Protein AF-A0A8J8PPY1-F1 (afdb_monomer_lite)

Foldseek 3Di:
DDPVVVCVVPVPDPDDDDDDDDCDDPCHPDDDDDQLCDDDPPDQRQNPDPVRD

pLDDT: mean 92.87, std 5.48, range [68.0, 98.38]

Structure (mmCIF, N/CA/C/O backbone):
data_AF-A0A8J8PPY1-F1
#
_entry.id   AF-A0A8J8PPY1-F1
#
loop_
_atom_site.group_PDB
_atom_site.id
_atom_site.type_symbol
_atom_site.label_atom_id
_atom_site.label_alt_id
_atom_site.label_comp_id
_atom_site.label_asym_id
_atom_site.label_entity_id
_atom_site.label_seq_id
_atom_site.pdbx_PDB_ins_code
_atom_site.Cartn_x
_atom_site.Cartn_y
_atom_site.Cartn_z
_atom_site.occupancy
_atom_site.B_iso_or_equiv
_atom_site.auth_seq_id
_atom_site.auth_comp_id
_atom_site.auth_asym_id
_atom_site.auth_atom_id
_atom_site.pdbx_PDB_model_num
ATOM 1 N N . MET A 1 1 ? 6.752 -4.258 12.807 1.00 68.00 1 MET A N 1
ATOM 2 C CA . MET A 1 1 ? 7.611 -3.745 11.719 1.00 68.00 1 MET A CA 1
ATOM 3 C C . MET A 1 1 ? 6.906 -2.546 11.113 1.00 68.00 1 MET A C 1
ATOM 5 O O . MET A 1 1 ? 5.698 -2.635 10.912 1.00 68.00 1 MET A O 1
ATOM 9 N N . ARG A 1 2 ? 7.599 -1.421 10.918 1.00 87.62 2 ARG A N 1
ATOM 10 C CA . ARG A 1 2 ? 6.986 -0.222 10.318 1.00 87.62 2 ARG A CA 1
ATOM 11 C C . ARG A 1 2 ? 6.747 -0.452 8.820 1.00 87.62 2 ARG A C 1
ATOM 13 O O . ARG A 1 2 ? 7.449 -1.263 8.216 1.00 87.62 2 ARG A O 1
ATOM 20 N N . LEU A 1 3 ? 5.758 0.219 8.230 1.00 88.50 3 LEU A N 1
ATOM 21 C CA . LEU A 1 3 ? 5.386 0.026 6.818 1.00 88.50 3 LEU A CA 1
ATOM 22 C C . LEU A 1 3 ? 6.555 0.355 5.879 1.00 88.50 3 LEU A C 1
ATOM 24 O O . LEU A 1 3 ? 6.772 -0.341 4.892 1.00 88.50 3 LEU A O 1
ATOM 28 N N . GLU A 1 4 ? 7.359 1.348 6.247 1.00 86.81 4 GLU A N 1
ATOM 29 C CA . GLU A 1 4 ? 8.558 1.779 5.530 1.00 86.81 4 GLU A CA 1
ATOM 30 C C . GLU A 1 4 ? 9.639 0.691 5.527 1.00 86.81 4 GLU A C 1
ATOM 32 O O . GLU A 1 4 ? 10.266 0.435 4.503 1.00 86.81 4 GLU A O 1
ATOM 37 N N . GLU A 1 5 ? 9.826 0.010 6.659 1.00 91.44 5 GLU A N 1
ATOM 38 C CA . GLU A 1 5 ? 10.790 -1.087 6.807 1.00 91.44 5 GLU A CA 1
ATOM 39 C C . GLU A 1 5 ? 10.338 -2.344 6.052 1.00 91.44 5 GLU A C 1
ATOM 41 O O . GLU A 1 5 ? 11.147 -3.049 5.454 1.00 91.44 5 GLU A O 1
ATOM 46 N N . LEU A 1 6 ? 9.028 -2.612 6.025 1.00 92.62 6 LEU A N 1
ATOM 47 C CA . LEU A 1 6 ? 8.473 -3.675 5.191 1.00 92.62 6 LEU A CA 1
ATOM 48 C C 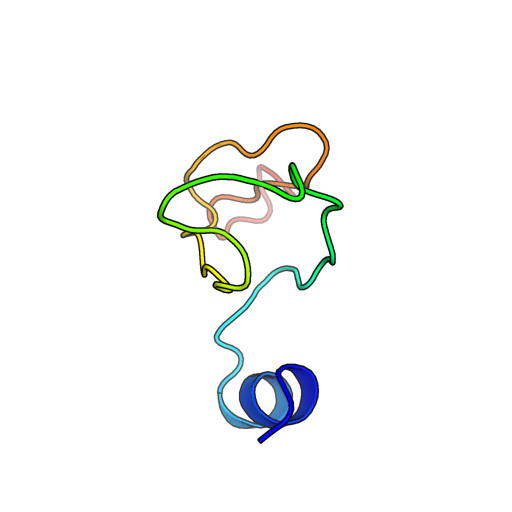. LEU A 1 6 ? 8.719 -3.374 3.711 1.00 92.62 6 LEU A C 1
ATOM 50 O O . LEU A 1 6 ? 9.177 -4.240 2.962 1.00 92.62 6 LEU A O 1
ATOM 54 N N . ASN A 1 7 ? 8.405 -2.147 3.288 1.00 94.38 7 ASN A N 1
ATOM 55 C CA . ASN A 1 7 ? 8.467 -1.784 1.883 1.00 94.38 7 ASN A CA 1
ATOM 56 C C . ASN A 1 7 ? 9.906 -1.701 1.369 1.00 94.38 7 ASN A C 1
ATOM 58 O O . ASN A 1 7 ? 10.140 -2.089 0.233 1.00 94.38 7 ASN A O 1
ATOM 62 N N . SER A 1 8 ? 10.877 -1.294 2.193 1.00 93.81 8 SER A N 1
ATOM 63 C CA . SER A 1 8 ? 12.290 -1.303 1.790 1.00 93.81 8 SER A CA 1
ATOM 64 C C . SER A 1 8 ? 12.822 -2.713 1.515 1.00 93.81 8 SER A C 1
ATOM 66 O O . SER A 1 8 ? 13.714 -2.884 0.687 1.00 93.81 8 SER A O 1
ATOM 68 N N . ARG A 1 9 ? 12.263 -3.734 2.176 1.00 96.44 9 ARG A N 1
ATOM 69 C CA . ARG A 1 9 ? 12.654 -5.133 1.976 1.00 96.44 9 ARG A CA 1
ATOM 70 C C . ARG A 1 9 ? 11.937 -5.795 0.803 1.00 96.44 9 ARG A C 1
ATOM 72 O O . ARG A 1 9 ? 12.548 -6.596 0.101 1.00 96.44 9 ARG A O 1
ATOM 79 N N . TYR A 1 10 ? 10.647 -5.514 0.628 1.00 96.00 10 TYR A N 1
ATOM 80 C CA . TYR A 1 10 ? 9.793 -6.274 -0.292 1.00 96.00 10 TYR A CA 1
ATOM 81 C C . TYR A 1 10 ? 9.265 -5.478 -1.489 1.00 96.00 10 TYR A C 1
ATOM 83 O O . TYR A 1 10 ? 8.750 -6.094 -2.416 1.00 96.00 10 TYR A O 1
ATOM 91 N N . ASN A 1 11 ? 9.370 -4.145 -1.487 1.00 95.31 11 ASN A N 1
ATOM 92 C CA . ASN A 1 11 ? 8.832 -3.255 -2.526 1.00 95.31 11 ASN A CA 1
ATOM 93 C C . ASN A 1 11 ? 7.367 -3.566 -2.894 1.00 95.31 11 ASN A C 1
ATOM 95 O O . ASN A 1 11 ? 6.989 -3.592 -4.063 1.00 95.31 11 ASN A O 1
ATOM 99 N N . ALA A 1 12 ? 6.539 -3.843 -1.885 1.00 95.44 12 ALA A N 1
ATOM 100 C CA . ALA A 1 12 ? 5.152 -4.266 -2.055 1.00 95.44 12 ALA A CA 1
ATOM 101 C C . ALA A 1 12 ? 4.180 -3.109 -2.368 1.00 95.44 12 ALA A C 1
ATOM 103 O O . ALA A 1 12 ? 3.082 -3.353 -2.868 1.00 95.44 12 ALA A O 1
ATOM 104 N N . PHE A 1 13 ? 4.554 -1.860 -2.073 1.00 95.50 13 PHE A N 1
ATOM 105 C CA . PHE A 1 13 ? 3.691 -0.684 -2.197 1.00 95.50 13 PHE A CA 1
ATOM 106 C C . PHE A 1 13 ? 4.291 0.367 -3.135 1.00 95.50 13 PHE A C 1
ATOM 108 O O . PHE A 1 13 ? 5.425 0.806 -2.942 1.00 95.50 13 PHE A O 1
ATOM 115 N N . ILE A 1 14 ? 3.483 0.826 -4.098 1.00 95.81 14 ILE A N 1
ATOM 116 C CA . ILE A 1 14 ? 3.812 1.929 -5.022 1.00 95.81 14 ILE A CA 1
ATOM 117 C C . ILE A 1 14 ? 3.632 3.294 -4.341 1.00 95.81 14 ILE A C 1
ATOM 119 O O . ILE A 1 14 ? 4.324 4.260 -4.653 1.00 95.81 14 ILE A O 1
ATOM 123 N N . THR A 1 15 ? 2.681 3.413 -3.415 1.00 94.88 15 THR A N 1
ATOM 124 C CA . THR A 1 15 ? 2.410 4.647 -2.670 1.00 94.88 15 THR A CA 1
ATOM 125 C C . THR A 1 15 ? 2.005 4.297 -1.244 1.00 94.88 15 THR A C 1
ATOM 127 O O . THR A 1 15 ? 1.156 3.435 -1.030 1.00 94.88 15 THR A O 1
ATOM 130 N N . VAL A 1 16 ? 2.620 4.970 -0.271 1.00 93.19 16 VAL A N 1
ATOM 131 C CA . VAL A 1 16 ? 2.267 4.885 1.151 1.00 93.19 16 VAL A CA 1
ATOM 132 C C . VAL A 1 16 ? 1.776 6.264 1.573 1.00 93.19 16 VAL A C 1
ATOM 134 O O . VAL A 1 16 ? 2.490 7.252 1.413 1.00 93.19 16 VAL A O 1
ATOM 137 N N . LYS A 1 17 ? 0.536 6.348 2.057 1.00 91.12 17 LYS A N 1
ATOM 138 C CA . LYS A 1 17 ? -0.100 7.608 2.453 1.00 91.12 17 LYS A CA 1
ATOM 139 C C . LYS A 1 17 ? -1.037 7.372 3.627 1.00 91.12 17 LYS A C 1
ATOM 141 O O . LYS A 1 17 ? -1.821 6.427 3.613 1.00 91.12 17 LYS A O 1
ATOM 146 N N . GLU A 1 18 ? -0.978 8.254 4.616 1.00 90.62 18 GLU A N 1
ATOM 147 C CA . GLU A 1 18 ? -1.962 8.292 5.693 1.00 90.62 18 GLU A CA 1
ATOM 148 C C . GLU A 1 18 ? -3.195 9.076 5.228 1.00 90.62 18 GLU A C 1
ATOM 150 O O . GLU A 1 18 ? -3.090 10.202 4.734 1.00 90.62 18 GLU A O 1
ATOM 155 N N . ILE A 1 19 ? -4.372 8.472 5.373 1.00 87.50 19 ILE A N 1
ATOM 156 C CA . ILE A 1 19 ? -5.655 9.100 5.061 1.00 87.50 19 ILE A CA 1
ATOM 157 C C . ILE A 1 19 ? -6.435 9.197 6.365 1.00 87.50 19 ILE A C 1
ATOM 159 O O . ILE A 1 19 ? -6.694 8.181 7.011 1.00 87.50 19 ILE A O 1
ATOM 163 N N . LYS A 1 20 ? -6.849 10.408 6.744 1.00 85.25 20 LYS A N 1
ATOM 164 C CA . LYS A 1 20 ? -7.724 10.597 7.905 1.00 85.25 20 LYS A CA 1
ATOM 165 C C . LYS A 1 20 ? -9.118 10.063 7.579 1.00 85.25 20 LYS A C 1
ATOM 167 O O . LYS A 1 20 ? -9.887 10.698 6.861 1.00 85.25 20 LYS A O 1
ATOM 172 N N . GLY A 1 21 ? -9.406 8.865 8.078 1.00 80.75 21 GLY A N 1
ATOM 173 C CA . GLY A 1 21 ? -10.722 8.242 8.003 1.00 80.75 21 GLY A CA 1
ATOM 174 C C . GLY A 1 21 ? -11.699 8.798 9.040 1.00 80.75 21 GLY A C 1
ATOM 175 O O . GLY A 1 21 ? -11.387 9.704 9.813 1.00 80.75 21 GLY A O 1
ATOM 176 N N . ARG A 1 22 ? -12.901 8.217 9.073 1.00 85.81 22 ARG A N 1
ATOM 177 C CA . ARG A 1 22 ? -13.849 8.436 10.173 1.00 85.81 22 ARG A CA 1
ATOM 178 C C . ARG A 1 22 ? -13.318 7.736 11.425 1.00 85.81 22 ARG A C 1
ATOM 180 O O . ARG A 1 22 ? -12.803 6.626 11.326 1.00 85.81 22 ARG A O 1
ATOM 187 N N . SER A 1 23 ? -13.476 8.361 12.588 1.00 82.94 23 SER A N 1
ATOM 188 C CA . SER A 1 23 ? -13.053 7.797 13.879 1.0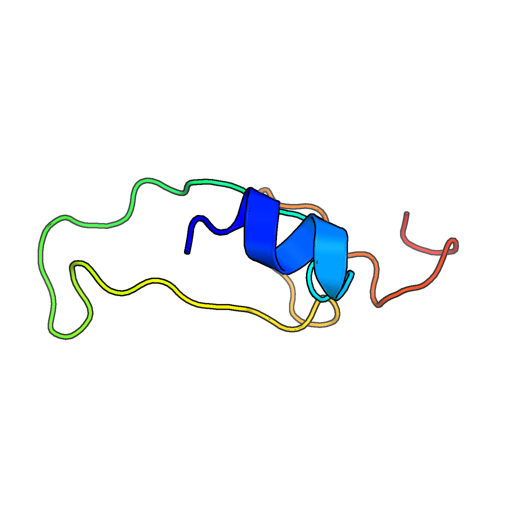0 82.94 23 SER A CA 1
ATOM 189 C C . SER A 1 23 ? -13.889 6.589 14.319 1.00 82.94 23 SER A C 1
ATOM 191 O O . SER A 1 23 ? -13.458 5.820 15.176 1.00 82.94 23 SER A O 1
ATOM 193 N N . GLU A 1 24 ? -15.062 6.386 13.716 1.00 91.12 24 GLU A N 1
ATOM 194 C CA . GLU A 1 24 ? -16.032 5.367 14.112 1.00 91.12 24 GLU A CA 1
ATOM 195 C C . GLU A 1 24 ? -16.395 4.426 12.956 1.00 91.12 24 GLU A C 1
ATOM 197 O O . GLU A 1 24 ? -16.460 4.823 11.789 1.00 91.12 24 GLU A O 1
ATOM 202 N N 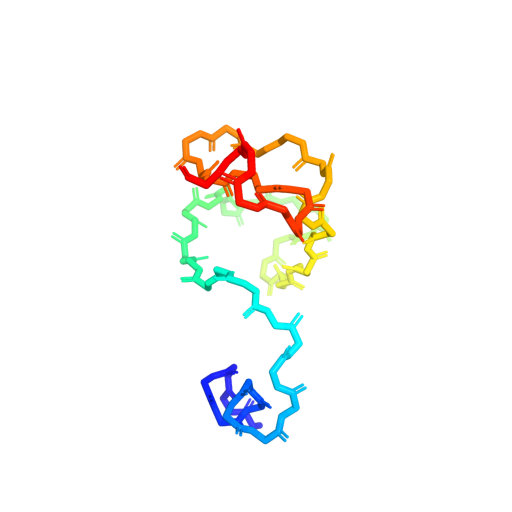. GLY A 1 25 ? -16.658 3.163 13.300 1.00 92.44 25 GLY A N 1
ATOM 203 C CA . GLY A 1 25 ? -17.071 2.108 12.374 1.00 92.44 25 GLY A CA 1
ATOM 204 C C . GLY A 1 25 ? -16.406 0.766 12.680 1.00 92.44 25 GLY A C 1
ATOM 205 O O . GLY A 1 25 ? -15.389 0.705 13.365 1.00 92.44 25 GLY A O 1
ATOM 206 N N . LYS A 1 26 ? -16.956 -0.328 12.133 1.00 95.25 26 LYS A N 1
ATOM 207 C CA . LYS A 1 26 ? -16.464 -1.704 12.375 1.00 95.25 26 LYS A CA 1
ATOM 208 C C . LYS A 1 26 ? -15.014 -1.948 11.932 1.00 95.25 26 LYS A C 1
ATOM 210 O O . LYS A 1 26 ? -14.415 -2.929 12.348 1.00 95.25 26 LYS A O 1
ATOM 215 N N . LEU A 1 27 ? -14.487 -1.085 11.064 1.00 91.75 27 LEU A N 1
ATOM 216 C CA . LEU A 1 27 ? -13.130 -1.162 10.519 1.00 91.75 27 LEU A CA 1
ATOM 217 C C . LEU A 1 27 ? -12.215 -0.041 11.049 1.00 91.75 27 LEU A C 1
ATOM 219 O O . LEU A 1 27 ? -11.127 0.153 10.514 1.00 91.75 27 LEU A O 1
ATOM 223 N N . SER A 1 28 ? -12.656 0.726 12.056 1.00 91.75 28 SER A N 1
ATOM 224 C CA . SER A 1 28 ? -11.842 1.793 12.651 1.00 91.75 28 SER A CA 1
ATOM 225 C C . SER A 1 28 ? -10.540 1.226 13.231 1.00 91.75 28 SER A C 1
ATOM 227 O O . SER A 1 28 ? -10.536 0.149 13.825 1.00 91.75 28 SER A O 1
ATOM 229 N N . GLY A 1 29 ? -9.430 1.939 13.026 1.00 88.69 29 GLY A N 1
ATOM 230 C CA . GLY A 1 29 ? -8.093 1.536 13.479 1.00 88.69 29 GLY A CA 1
ATOM 231 C C . GLY A 1 29 ? -7.385 0.483 12.615 1.00 88.69 29 GLY A C 1
ATOM 232 O O . GLY A 1 29 ? -6.245 0.136 12.916 1.00 88.69 29 GLY A O 1
ATOM 233 N N . LEU A 1 30 ? -8.017 -0.017 11.547 1.00 90.25 30 LEU A N 1
ATOM 234 C CA . LEU A 1 30 ? -7.386 -0.958 10.619 1.00 90.25 30 LEU A CA 1
ATOM 235 C C . LEU A 1 30 ? -6.672 -0.240 9.467 1.00 90.25 30 LEU A C 1
ATOM 237 O O . LEU A 1 30 ? -7.153 0.764 8.942 1.00 90.25 30 LEU A O 1
ATOM 241 N N . THR A 1 31 ? -5.554 -0.819 9.030 1.00 91.38 31 THR A N 1
ATOM 242 C CA . THR A 1 31 ? -4.782 -0.369 7.863 1.00 91.38 31 THR A CA 1
ATOM 243 C C . THR A 1 31 ? -5.019 -1.307 6.684 1.00 91.38 31 THR A C 1
ATOM 245 O O . THR A 1 31 ? -5.018 -2.527 6.847 1.00 91.38 31 THR A O 1
ATOM 248 N N . PHE A 1 32 ? -5.175 -0.744 5.485 1.00 92.62 32 PHE A N 1
ATOM 249 C CA . PHE A 1 32 ? -5.477 -1.494 4.267 1.00 92.62 32 PHE A CA 1
ATOM 250 C C . PHE A 1 32 ? -4.406 -1.279 3.200 1.00 92.62 32 PHE A C 1
ATOM 252 O O . PHE A 1 32 ? -3.931 -0.164 2.999 1.00 92.62 32 PHE A O 1
ATOM 259 N N . GLY A 1 33 ? -4.072 -2.351 2.484 1.00 94.88 33 GLY A N 1
ATOM 260 C CA . GLY A 1 33 ? -3.393 -2.275 1.195 1.00 94.88 33 GLY A CA 1
ATOM 261 C C . GLY A 1 33 ? -4.423 -2.347 0.073 1.00 94.88 33 GLY A C 1
ATOM 262 O O . GLY A 1 33 ? -5.336 -3.171 0.122 1.00 94.88 33 GLY A O 1
ATOM 263 N N . VAL A 1 34 ? -4.278 -1.499 -0.940 1.00 96.81 34 VAL A N 1
ATOM 264 C CA . VAL A 1 34 ? -5.147 -1.484 -2.121 1.00 96.81 34 VAL A CA 1
ATOM 265 C C . VAL A 1 34 ? -4.271 -1.729 -3.342 1.00 96.81 34 VAL A C 1
ATOM 267 O O . VAL A 1 34 ? -3.215 -1.114 -3.481 1.00 96.81 34 VAL A O 1
ATOM 270 N N . LYS A 1 35 ? -4.679 -2.653 -4.219 1.00 98.06 35 LYS A N 1
ATOM 271 C CA . LYS A 1 35 ? -3.958 -2.891 -5.473 1.00 98.06 35 LYS A CA 1
ATOM 272 C C . LYS A 1 35 ? -4.046 -1.631 -6.333 1.00 98.06 35 LYS A C 1
ATOM 274 O O . LYS A 1 35 ? -5.148 -1.147 -6.569 1.00 98.06 35 LYS A O 1
ATOM 279 N N . ASP A 1 36 ? -2.918 -1.175 -6.876 1.00 98.25 36 ASP A N 1
ATOM 280 C CA . ASP A 1 36 ? -2.795 0.089 -7.627 1.00 98.25 36 ASP A CA 1
ATOM 281 C C . ASP A 1 36 ? -3.490 0.101 -9.006 1.00 98.25 36 ASP A C 1
ATOM 283 O O . ASP A 1 36 ? -3.177 0.899 -9.877 1.00 98.25 36 ASP A O 1
ATOM 287 N N . VAL A 1 37 ? -4.431 -0.816 -9.227 1.00 98.12 37 VAL A N 1
ATOM 288 C CA . VAL A 1 37 ? -5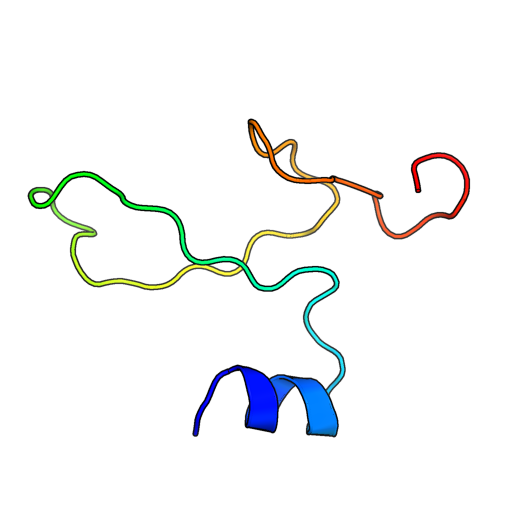.352 -0.838 -10.374 1.00 98.12 37 VAL A CA 1
ATOM 289 C C . VAL A 1 37 ? -6.745 -0.327 -9.983 1.00 98.12 37 VAL A C 1
ATOM 291 O O . VAL A 1 37 ? -7.611 -0.181 -10.839 1.00 98.12 37 VAL A O 1
ATOM 294 N N . ILE A 1 38 ? -6.987 -0.118 -8.685 1.00 98.38 38 ILE A N 1
ATOM 295 C CA . ILE A 1 38 ? -8.258 0.347 -8.132 1.00 98.38 38 ILE A CA 1
ATOM 296 C C . ILE A 1 38 ? -8.141 1.849 -7.903 1.00 98.38 38 ILE A C 1
ATOM 298 O O . ILE A 1 38 ? -7.249 2.299 -7.188 1.00 98.38 38 ILE A O 1
ATOM 302 N N . LEU A 1 39 ? -9.059 2.614 -8.492 1.00 97.88 39 LEU A N 1
ATOM 303 C CA . LEU A 1 39 ? -9.072 4.067 -8.362 1.00 97.88 39 LEU A CA 1
ATOM 304 C C . LEU A 1 39 ? -9.288 4.484 -6.905 1.00 97.88 39 LEU A C 1
ATOM 306 O O . LEU A 1 39 ? -10.279 4.122 -6.268 1.00 97.88 39 LEU A O 1
ATOM 310 N N . THR A 1 40 ? -8.371 5.304 -6.408 1.00 95.69 40 THR A N 1
ATOM 311 C CA . THR A 1 40 ? -8.408 5.877 -5.062 1.00 95.69 40 THR A CA 1
ATOM 312 C C . THR A 1 40 ? -8.489 7.390 -5.164 1.00 95.69 40 THR A C 1
ATOM 314 O O . THR A 1 40 ? -7.599 8.029 -5.717 1.00 95.69 40 THR A O 1
ATOM 317 N N . LYS A 1 41 ? -9.564 7.984 -4.639 1.00 94.50 41 LYS A N 1
ATOM 318 C CA . LYS A 1 41 ? -9.764 9.436 -4.706 1.00 94.50 41 LYS A CA 1
ATOM 319 C C . LYS A 1 41 ? -8.582 10.176 -4.056 1.00 94.50 41 LYS A C 1
ATOM 321 O O . LYS A 1 41 ? -8.172 9.825 -2.953 1.00 94.50 41 LYS A O 1
ATOM 326 N N . ASP A 1 42 ? -8.064 11.197 -4.739 1.00 93.75 42 ASP A N 1
ATOM 327 C CA . ASP A 1 42 ? -6.964 12.069 -4.286 1.00 93.75 42 ASP A CA 1
ATOM 328 C C . ASP A 1 42 ? -5.624 11.338 -4.014 1.00 93.75 42 ASP A C 1
ATOM 330 O O . ASP A 1 42 ? -4.750 11.818 -3.273 1.00 93.75 42 ASP A O 1
ATOM 334 N N . ILE A 1 43 ? -5.453 10.158 -4.618 1.00 95.38 43 ILE A N 1
ATOM 335 C CA . ILE A 1 43 ? -4.237 9.341 -4.587 1.00 95.38 43 ILE A CA 1
ATOM 336 C C . ILE A 1 43 ? -3.951 8.867 -6.012 1.00 95.38 43 ILE A C 1
ATOM 338 O O . ILE A 1 43 ? -4.859 8.458 -6.730 1.00 95.38 43 ILE A O 1
ATOM 342 N N . ARG A 1 44 ? -2.683 8.934 -6.424 1.00 96.19 44 ARG A N 1
ATOM 343 C CA . ARG A 1 44 ? -2.238 8.452 -7.735 1.00 96.19 44 ARG A CA 1
ATOM 344 C C . ARG A 1 44 ? -2.531 6.953 -7.874 1.00 96.19 44 ARG A C 1
ATOM 346 O O . ARG A 1 44 ? -2.219 6.198 -6.960 1.00 96.19 44 ARG A O 1
ATOM 353 N N . THR A 1 45 ? -3.058 6.548 -9.027 1.00 98.00 45 THR A N 1
ATOM 354 C CA 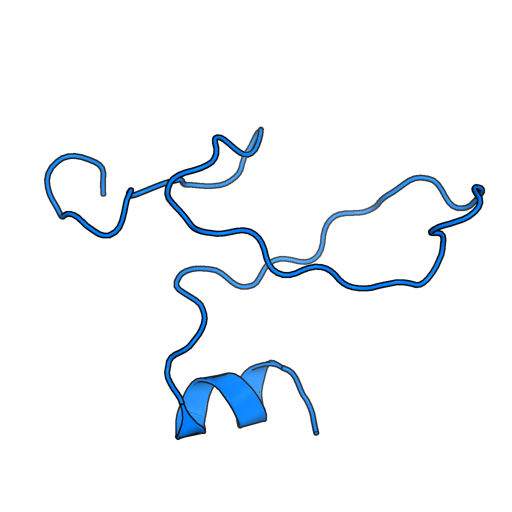. THR A 1 45 ? -3.281 5.144 -9.401 1.00 98.00 45 THR A CA 1
ATOM 355 C C . THR A 1 45 ? -2.594 4.881 -10.739 1.00 98.00 45 THR A C 1
ATOM 357 O O . THR A 1 45 ? -3.021 5.438 -11.747 1.00 98.00 45 THR A O 1
ATOM 360 N N . THR A 1 46 ? -1.538 4.062 -10.767 1.00 98.31 46 THR A N 1
ATOM 361 C CA . THR A 1 46 ? -0.691 3.883 -11.971 1.00 98.31 46 THR A CA 1
ATOM 362 C C . THR A 1 46 ? -1.010 2.616 -12.767 1.00 98.31 46 THR A C 1
ATOM 364 O O . THR A 1 46 ? -0.484 2.404 -13.859 1.00 98.31 46 THR A O 1
ATOM 367 N N . ALA A 1 47 ? -1.805 1.706 -12.199 1.00 97.81 47 ALA A N 1
ATOM 368 C CA . ALA A 1 47 ? -1.973 0.333 -12.678 1.00 97.81 47 ALA A CA 1
ATOM 369 C C . ALA A 1 47 ? -0.644 -0.417 -12.912 1.00 97.81 47 ALA A C 1
ATOM 371 O O . ALA A 1 47 ? -0.604 -1.387 -13.668 1.00 97.81 47 ALA A O 1
ATOM 372 N N . GLY A 1 48 ? 0.444 0.016 -12.264 1.00 96.94 48 GLY A N 1
ATOM 373 C CA . GLY A 1 48 ? 1.784 -0.535 -12.451 1.00 96.94 48 GLY A CA 1
ATOM 374 C C . GLY A 1 48 ? 2.409 -0.223 -13.815 1.00 96.94 48 GLY A C 1
ATOM 375 O O . GLY A 1 48 ? 3.257 -0.989 -14.269 1.00 96.94 48 GLY A O 1
ATOM 376 N N . SER A 1 49 ? 1.993 0.855 -14.491 1.00 98.00 49 SER A N 1
ATOM 377 C CA . SER A 1 49 ? 2.487 1.214 -15.824 1.00 98.00 49 SER A CA 1
ATOM 378 C C . SER A 1 49 ? 2.777 2.707 -15.968 1.00 98.00 49 SER A C 1
ATOM 380 O O . SER A 1 49 ? 1.989 3.551 -15.553 1.00 98.00 49 SER A O 1
ATOM 382 N N . LYS A 1 50 ? 3.870 3.031 -16.673 1.00 97.44 50 LYS A N 1
ATOM 383 C CA . LYS A 1 50 ? 4.283 4.413 -16.982 1.00 97.44 50 LYS A CA 1
ATOM 384 C C . LYS A 1 50 ? 3.281 5.192 -17.833 1.00 97.44 50 LYS A C 1
ATOM 386 O O . LYS A 1 50 ? 3.365 6.408 -17.910 1.00 97.44 50 LYS A O 1
ATOM 391 N N . ILE A 1 51 ? 2.354 4.506 -18.5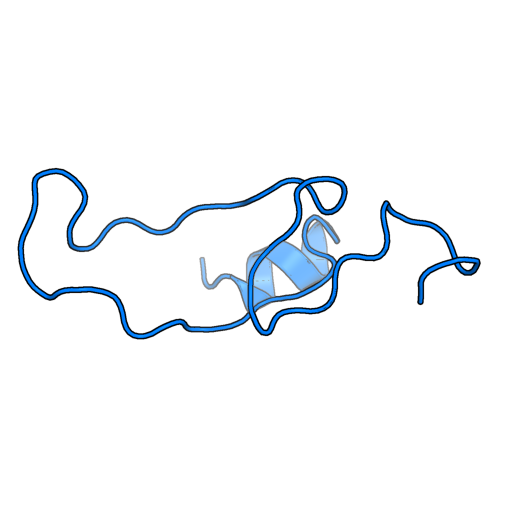01 1.00 98.25 51 ILE A N 1
ATOM 392 C CA . ILE A 1 51 ? 1.315 5.164 -19.304 1.00 98.25 51 ILE A CA 1
ATOM 393 C C . ILE A 1 51 ? 0.324 5.963 -18.438 1.00 98.25 51 ILE A C 1
ATOM 395 O O . ILE A 1 51 ? -0.332 6.862 -18.953 1.00 98.25 51 ILE A O 1
ATOM 399 N N . LEU A 1 52 ? 0.224 5.639 -17.141 1.00 96.50 52 LEU A N 1
ATOM 400 C CA . LEU A 1 52 ? -0.667 6.282 -16.166 1.00 96.50 52 LEU A CA 1
ATOM 401 C C . LEU A 1 52 ? 0.103 6.905 -14.983 1.00 96.50 52 LEU A C 1
ATOM 403 O O . LEU A 1 52 ? -0.503 7.173 -13.946 1.00 96.50 52 LEU A O 1
ATOM 407 N N . GLU A 1 53 ? 1.428 7.052 -15.093 1.00 87.81 53 GLU A N 1
ATOM 408 C CA . GLU A 1 53 ? 2.282 7.584 -14.018 1.00 87.81 53 GLU A CA 1
ATOM 409 C C . GLU A 1 53 ? 2.231 9.112 -13.897 1.00 87.81 53 GLU A C 1
ATOM 411 O O . GLU A 1 53 ? 2.280 9.801 -14.940 1.00 87.81 53 GLU A O 1
#

Radius of gyration: 12.92 Å; chains: 1; bounding box: 30×18×33 Å

Secondary structure (DSSP, 8-state):
--HHHHHHHH---S--------S-STTTT------TTS--TTS---TTSGGG-

Sequence (53 aa):
MRLEELNSRYNAFITVKEIKGRSEGKLSGLTFGVKDVILTKDIRTTAGSKILE